Protein AF-W8B6H8-F1 (afdb_monomer_lite)

pLDDT: mean 71.8, std 17.76, range [45.0, 95.06]

Radius of gyration: 30.08 Å; chains: 1; bounding box: 75×60×70 Å

Sequence (123 aa):
MEVTASCEGGQKWTGRPPTPVFFSHHEHSNHKDEDDKPEPQSIYLEGALAHDSQILVADSETKTEEVYDKEFNGSLEEPAVVLSSKMTLSLINLDANNSDEKNESEIESPLADDIEIIGDDEK

Structure (mmCIF, N/CA/C/O backbone):
data_AF-W8B6H8-F1
#
_entry.id   AF-W8B6H8-F1
#
loop_
_atom_site.group_PDB
_atom_site.id
_atom_site.type_symbol
_atom_site.label_atom_id
_atom_site.label_alt_id
_atom_site.label_comp_id
_atom_site.label_asym_id
_atom_site.label_entity_id
_atom_site.label_seq_id
_atom_site.pdbx_PDB_ins_code
_atom_site.Cartn_x
_atom_site.Cartn_y
_atom_site.Cartn_z
_atom_site.occupancy
_atom_site.B_iso_or_equiv
_atom_site.auth_seq_id
_atom_site.auth_comp_id
_atom_site.auth_asym_id
_atom_site.auth_atom_id
_atom_site.pdbx_PDB_model_num
ATOM 1 N N . MET A 1 1 ? -30.888 -4.613 7.683 1.00 45.03 1 MET A N 1
ATOM 2 C CA . MET A 1 1 ? -31.122 -4.692 6.226 1.00 45.03 1 MET A CA 1
ATOM 3 C C . MET A 1 1 ? -31.166 -6.154 5.846 1.00 45.03 1 MET A C 1
ATOM 5 O O . MET A 1 1 ? -30.157 -6.835 5.954 1.00 45.03 1 MET A O 1
ATOM 9 N N . GLU A 1 2 ? -32.336 -6.646 5.474 1.00 45.25 2 GLU A N 1
ATOM 10 C CA . GLU A 1 2 ? -32.510 -7.977 4.900 1.00 45.25 2 GLU A CA 1
ATOM 11 C C . GLU A 1 2 ? -32.180 -7.926 3.401 1.00 45.25 2 GLU A C 1
ATOM 13 O O . GLU A 1 2 ? -32.858 -7.262 2.620 1.00 45.25 2 GLU A O 1
ATOM 18 N N . VAL A 1 3 ? -31.068 -8.556 3.011 1.00 61.44 3 VAL A N 1
ATOM 19 C CA . VAL A 1 3 ? -30.569 -8.565 1.629 1.00 61.44 3 VAL A CA 1
ATOM 20 C C . VAL A 1 3 ? -31.314 -9.657 0.866 1.00 61.44 3 VAL A C 1
ATOM 22 O O . VAL A 1 3 ? -30.947 -10.830 0.909 1.00 61.44 3 VAL A O 1
ATOM 25 N N . THR A 1 4 ? -32.406 -9.297 0.198 1.00 54.16 4 THR A N 1
ATOM 26 C CA . THR A 1 4 ? -33.116 -10.214 -0.700 1.00 54.16 4 THR A CA 1
ATOM 27 C C . THR A 1 4 ? -32.405 -10.232 -2.053 1.00 54.16 4 THR A C 1
ATOM 29 O O . THR A 1 4 ? -32.535 -9.313 -2.858 1.00 54.16 4 THR A O 1
ATOM 32 N N . ALA A 1 5 ? -31.625 -11.284 -2.311 1.00 51.66 5 ALA A N 1
ATOM 33 C CA . ALA A 1 5 ? -31.099 -11.558 -3.644 1.00 51.66 5 ALA A CA 1
ATOM 34 C C . ALA A 1 5 ? -32.274 -11.907 -4.578 1.00 51.66 5 ALA A C 1
ATOM 36 O O . ALA A 1 5 ? -32.931 -12.934 -4.407 1.00 51.66 5 ALA A O 1
ATOM 37 N N . SER A 1 6 ? -32.574 -11.024 -5.532 1.00 54.88 6 SER A N 1
ATOM 38 C CA . SER A 1 6 ? -33.611 -11.250 -6.543 1.00 54.88 6 SER A CA 1
ATOM 39 C C . SER A 1 6 ? -33.136 -12.293 -7.557 1.00 54.88 6 SER A C 1
ATOM 41 O O . SER A 1 6 ? -32.151 -12.084 -8.259 1.00 54.88 6 SER A O 1
ATOM 43 N N . CYS A 1 7 ? -33.843 -13.420 -7.632 1.00 50.25 7 CYS A N 1
ATOM 44 C CA . CYS A 1 7 ? -33.627 -14.469 -8.624 1.00 50.25 7 CYS A CA 1
ATOM 45 C C . CYS A 1 7 ? -34.602 -14.265 -9.790 1.00 50.25 7 CYS A C 1
ATOM 47 O O . CYS A 1 7 ? -35.745 -14.719 -9.722 1.00 50.25 7 CYS A O 1
ATOM 49 N N . GLU A 1 8 ? -34.176 -13.609 -10.866 1.00 47.84 8 GLU A N 1
ATOM 50 C CA . GLU A 1 8 ? -34.944 -13.615 -12.114 1.00 47.84 8 GLU A CA 1
ATOM 51 C C . GLU A 1 8 ? -34.683 -14.940 -12.855 1.00 47.84 8 GLU A C 1
ATOM 53 O O . GLU A 1 8 ? -33.542 -15.286 -13.154 1.00 47.84 8 GLU A O 1
ATOM 58 N N . GLY A 1 9 ? -35.737 -15.724 -13.107 1.00 57.16 9 GLY A N 1
ATOM 59 C CA . GLY A 1 9 ? -35.688 -16.843 -14.061 1.00 57.16 9 GLY A CA 1
ATOM 60 C C . GLY A 1 9 ? -35.443 -18.261 -13.524 1.00 57.16 9 GLY A C 1
ATOM 61 O O . GLY A 1 9 ? -35.218 -19.161 -14.325 1.00 57.16 9 GLY A O 1
ATOM 62 N N . GLY A 1 10 ? -35.508 -18.517 -12.210 1.00 58.72 10 GLY A N 1
ATOM 63 C CA . GLY A 1 10 ? -35.636 -19.882 -11.652 1.00 58.72 10 GLY A CA 1
ATOM 64 C C . GLY A 1 10 ? -34.467 -20.856 -11.889 1.00 58.72 10 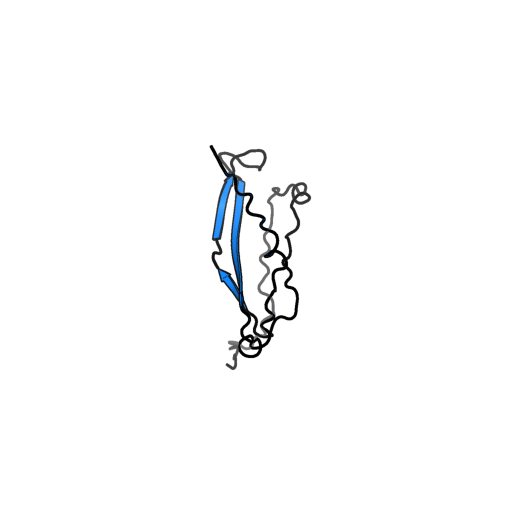GLY A C 1
ATOM 65 O O . GLY A 1 10 ? -34.559 -22.027 -11.519 1.00 58.72 10 GLY A O 1
ATOM 66 N N . GLN A 1 11 ? -33.359 -20.398 -12.469 1.00 59.81 11 GLN A N 1
ATOM 67 C CA . GLN A 1 11 ? -32.199 -21.230 -12.759 1.00 59.81 11 GLN A CA 1
ATOM 68 C C . GLN A 1 11 ? -31.122 -21.019 -11.689 1.00 59.81 11 GLN A C 1
ATOM 70 O O . GLN A 1 11 ? -30.738 -19.892 -11.380 1.00 59.81 11 GLN A O 1
ATOM 75 N N . LYS A 1 12 ? -30.643 -22.121 -11.094 1.00 58.22 12 LYS A N 1
ATOM 76 C CA . LYS A 1 12 ? -29.543 -22.100 -10.120 1.00 58.22 12 LYS A CA 1
ATOM 77 C C . LYS A 1 12 ? -28.343 -21.381 -10.741 1.00 58.22 12 LYS A C 1
ATOM 79 O O . LYS A 1 12 ? -27.852 -21.825 -11.775 1.00 58.22 12 LYS A O 1
ATOM 84 N N . TRP A 1 13 ? -27.848 -20.324 -10.097 1.00 51.28 13 TRP A N 1
ATOM 85 C CA . TRP A 1 13 ? -26.541 -19.755 -10.422 1.00 51.28 13 TRP A CA 1
ATOM 86 C C . TRP A 1 13 ? -25.498 -20.859 -10.254 1.00 51.28 13 TRP A C 1
ATOM 88 O O . TRP A 1 13 ? -25.152 -21.235 -9.134 1.00 51.28 13 TRP A O 1
ATOM 98 N N . THR A 1 14 ? -24.994 -21.409 -11.359 1.00 60.69 14 THR A N 1
ATOM 99 C CA . THR A 1 14 ? -23.879 -22.363 -11.359 1.00 60.69 14 THR A CA 1
ATOM 100 C C . THR A 1 14 ? -22.559 -21.618 -11.156 1.00 60.69 14 THR A C 1
ATOM 102 O O . THR A 1 14 ? -21.647 -21.699 -11.966 1.00 60.69 14 THR A O 1
ATOM 105 N N . GLY A 1 15 ? -22.495 -20.850 -10.069 1.00 63.47 15 GLY A N 1
ATOM 106 C CA . GLY A 1 15 ? -21.418 -20.868 -9.088 1.00 63.47 15 GLY A CA 1
ATOM 107 C C . GLY A 1 15 ? -20.018 -20.399 -9.455 1.00 63.47 15 GLY A C 1
ATOM 108 O O . GLY A 1 15 ? -19.255 -20.205 -8.516 1.00 63.47 15 GLY A O 1
ATOM 109 N N . ARG A 1 16 ? -19.638 -20.203 -10.722 1.00 62.22 16 ARG A N 1
ATOM 110 C CA . ARG A 1 16 ? -18.353 -19.577 -11.068 1.00 62.22 16 ARG A CA 1
ATOM 111 C C . ARG A 1 16 ? -18.480 -18.771 -12.363 1.00 62.22 16 ARG A C 1
ATOM 113 O O . ARG A 1 16 ? -18.825 -19.364 -13.385 1.00 62.22 16 ARG A O 1
ATOM 120 N N . PRO A 1 17 ? -18.198 -17.455 -12.362 1.00 62.28 17 PRO A N 1
ATOM 121 C CA . PRO A 1 17 ? -17.910 -16.767 -13.614 1.00 62.28 17 PRO A CA 1
ATOM 122 C C . PRO A 1 17 ? -16.740 -17.493 -14.306 1.00 62.28 17 PRO A C 1
ATOM 124 O O . PRO A 1 17 ? -15.845 -17.983 -13.606 1.00 62.28 17 PRO A O 1
ATOM 127 N N . PRO A 1 18 ? -16.751 -17.628 -15.644 1.00 64.12 18 PRO A N 1
ATOM 128 C CA . PRO A 1 18 ? -15.671 -18.293 -16.358 1.00 64.12 18 PRO A CA 1
ATOM 129 C C . PRO A 1 18 ? -14.357 -17.592 -16.015 1.00 64.12 18 PRO A C 1
ATOM 131 O O . PRO A 1 18 ? -14.228 -16.382 -16.194 1.00 64.12 18 PRO A O 1
ATOM 134 N N . THR A 1 19 ? -13.400 -18.344 -15.475 1.00 53.94 19 THR A N 1
ATOM 135 C CA . THR A 1 19 ? -12.044 -17.847 -15.252 1.00 53.94 19 THR A CA 1
ATOM 136 C C . THR A 1 19 ? -11.501 -17.412 -16.614 1.00 53.94 19 THR A C 1
ATOM 138 O O . THR A 1 19 ? -11.482 -18.246 -17.522 1.00 53.94 19 THR A O 1
ATOM 141 N N . PRO A 1 20 ? -11.116 -16.140 -16.817 1.00 60.62 20 PRO A N 1
ATOM 142 C CA . PRO A 1 20 ? -10.518 -15.734 -18.078 1.00 60.62 20 PRO A CA 1
ATOM 143 C C . PRO A 1 20 ? -9.2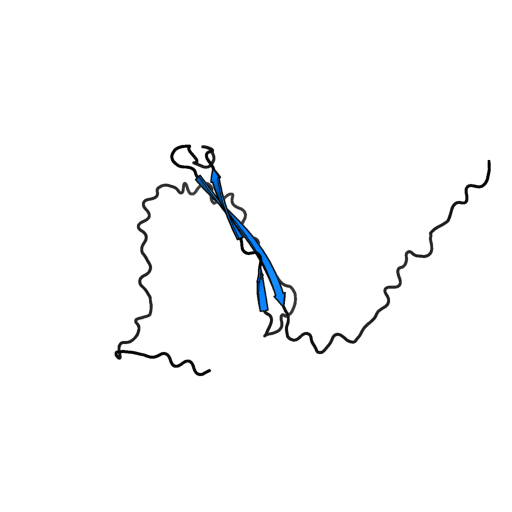25 -16.531 -18.273 1.00 60.62 20 PRO A C 1
ATOM 145 O O . PRO A 1 20 ? -8.270 -16.396 -17.511 1.00 60.62 20 PRO A O 1
ATOM 148 N N . VAL A 1 21 ? -9.225 -17.421 -19.266 1.00 55.12 21 VAL A N 1
ATOM 149 C CA . VAL A 1 21 ? -8.048 -18.197 -19.654 1.00 55.12 21 VAL A CA 1
ATOM 150 C C . VAL A 1 21 ? -7.214 -17.298 -20.559 1.00 55.12 21 VAL A C 1
ATOM 152 O O . VAL A 1 21 ? -7.446 -17.228 -21.764 1.00 5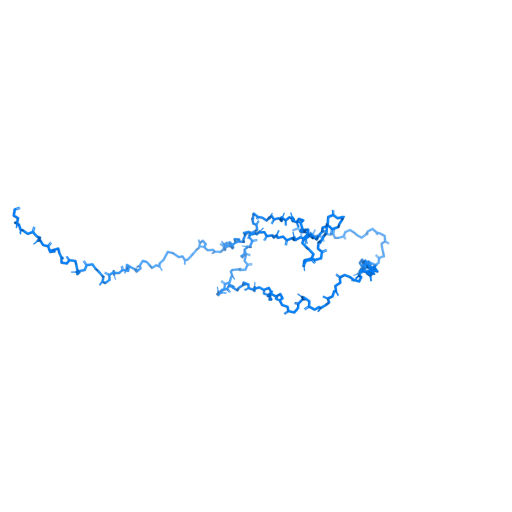5.12 21 VAL A O 1
ATOM 155 N N . PHE A 1 22 ? -6.274 -16.558 -19.976 1.00 54.16 22 PHE A N 1
ATOM 156 C CA . PHE A 1 22 ? -5.250 -15.881 -20.763 1.00 54.16 22 PHE A CA 1
ATOM 157 C C . PHE A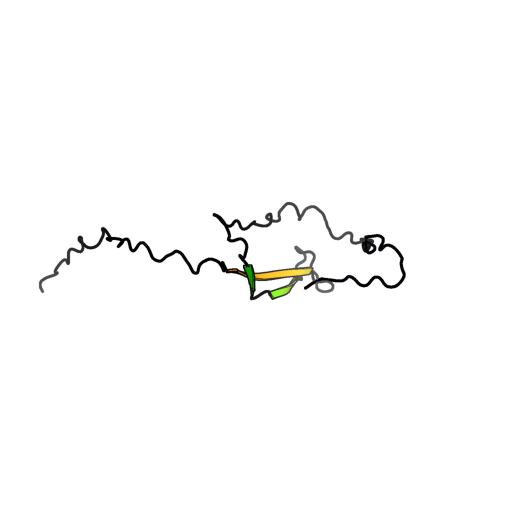 1 22 ? -4.298 -16.947 -21.312 1.00 54.16 22 PHE A C 1
ATOM 159 O O . PHE A 1 22 ? -3.568 -17.589 -20.557 1.00 54.16 22 PHE A O 1
ATOM 166 N N . PHE A 1 23 ? -4.306 -17.155 -22.629 1.00 48.03 23 PHE A N 1
ATOM 167 C CA . PHE A 1 23 ? -3.230 -17.878 -23.298 1.00 48.03 23 PHE A CA 1
ATOM 168 C C . PHE A 1 23 ? -1.983 -16.991 -23.255 1.00 48.03 23 PHE A C 1
ATOM 170 O O . PHE A 1 23 ? -1.782 -16.146 -24.123 1.00 48.03 23 PHE A O 1
ATOM 177 N N . SER A 1 24 ? -1.168 -17.144 -22.213 1.00 47.88 24 SER A N 1
ATOM 178 C CA . SER A 1 24 ? 0.157 -16.534 -22.182 1.00 47.88 24 SER A CA 1
ATOM 179 C C . SER A 1 24 ? 1.047 -17.266 -23.187 1.00 47.88 24 SER A C 1
ATOM 181 O O . SER A 1 24 ? 1.510 -18.382 -22.954 1.00 47.88 24 SER A O 1
ATOM 183 N N . HIS A 1 25 ? 1.251 -16.659 -24.349 1.00 50.44 25 HIS A N 1
ATOM 184 C CA . HIS A 1 25 ? 2.508 -16.786 -25.079 1.00 50.44 25 HIS A CA 1
ATOM 185 C C . HIS A 1 25 ? 3.230 -15.454 -24.932 1.00 50.44 25 HIS A C 1
ATOM 187 O O . HIS A 1 25 ? 3.279 -14.649 -25.856 1.00 50.44 25 HIS A O 1
ATOM 193 N N . HIS A 1 26 ? 3.720 -15.184 -23.727 1.00 49.84 26 HIS A N 1
ATOM 194 C CA . HIS A 1 26 ? 4.808 -14.239 -23.522 1.00 49.84 26 HIS A CA 1
ATOM 195 C C . HIS A 1 26 ? 5.972 -15.033 -22.944 1.00 49.84 26 HIS A C 1
ATOM 197 O O . HIS A 1 26 ? 5.986 -15.376 -21.765 1.00 49.84 26 HIS A O 1
ATOM 203 N N . GLU A 1 27 ? 6.956 -15.324 -23.791 1.00 49.78 27 GLU A N 1
ATOM 204 C CA . GLU A 1 27 ? 8.273 -15.843 -23.406 1.00 49.78 27 GLU A CA 1
ATOM 205 C C . GLU A 1 27 ? 9.119 -14.753 -22.704 1.00 49.78 27 GLU A C 1
ATOM 207 O O . GLU A 1 27 ? 10.323 -14.644 -22.913 1.00 49.78 27 GLU A O 1
ATOM 212 N N . HIS A 1 28 ? 8.495 -13.924 -21.860 1.00 52.00 28 HIS A N 1
ATOM 213 C CA . HIS A 1 28 ? 9.127 -12.809 -21.145 1.00 52.00 28 HIS A CA 1
ATOM 214 C C . HIS A 1 28 ? 8.996 -12.971 -19.630 1.00 52.00 28 HIS A C 1
ATOM 216 O O . HIS A 1 28 ? 8.656 -12.051 -18.898 1.00 52.00 28 HIS A O 1
ATOM 222 N N . SER A 1 29 ? 9.266 -14.174 -19.146 1.00 47.84 29 SER A N 1
ATOM 223 C CA . SER A 1 29 ? 9.643 -14.386 -17.755 1.00 47.84 29 SER A CA 1
ATOM 224 C C . SER A 1 29 ? 10.750 -15.422 -17.786 1.00 47.84 29 SER A C 1
ATOM 226 O O . SER A 1 29 ? 10.522 -16.629 -17.700 1.00 47.84 29 SER A O 1
ATOM 228 N N . ASN A 1 30 ? 11.981 -14.956 -18.009 1.00 47.06 30 ASN A N 1
ATOM 229 C CA . ASN A 1 30 ? 13.121 -15.747 -17.583 1.00 47.06 30 ASN A CA 1
ATOM 230 C C . ASN A 1 30 ? 13.001 -15.840 -16.063 1.00 47.06 30 ASN A C 1
ATOM 232 O O . ASN A 1 30 ? 13.299 -14.901 -15.337 1.00 47.06 30 ASN A O 1
ATOM 236 N N . HIS A 1 31 ? 12.510 -16.990 -15.619 1.00 47.81 31 HIS A N 1
ATOM 237 C CA . HIS A 1 31 ? 12.177 -17.394 -14.254 1.00 47.81 31 HIS A CA 1
ATOM 238 C C . HIS A 1 31 ? 13.363 -17.335 -13.259 1.00 47.81 31 HIS A C 1
ATOM 240 O O . HIS A 1 31 ? 13.285 -17.921 -12.185 1.00 47.81 31 HIS A O 1
ATOM 246 N N . LYS A 1 32 ? 14.478 -16.693 -13.634 1.00 52.34 32 LYS A N 1
ATOM 247 C CA . LYS A 1 32 ? 15.718 -16.581 -12.860 1.00 52.34 32 LYS A CA 1
ATOM 248 C C . LYS A 1 32 ? 15.780 -15.339 -11.968 1.00 52.34 32 LYS A C 1
ATOM 250 O O . LYS A 1 32 ? 16.502 -15.387 -10.986 1.00 52.34 32 LYS A O 1
ATOM 255 N N . ASP A 1 33 ? 15.014 -14.287 -12.264 1.00 52.88 33 ASP A N 1
ATOM 256 C CA . ASP A 1 33 ? 15.082 -13.018 -11.515 1.00 52.88 33 ASP A CA 1
ATOM 257 C C . ASP A 1 33 ? 13.979 -12.877 -10.441 1.00 52.88 33 ASP A C 1
ATOM 259 O O . ASP A 1 33 ? 13.904 -11.866 -9.744 1.00 52.88 33 ASP A O 1
ATOM 263 N N . GLU A 1 34 ? 13.097 -13.874 -10.294 1.00 54.06 34 GLU A N 1
ATOM 264 C CA . GLU A 1 34 ? 12.103 -13.908 -9.205 1.00 54.06 34 GLU A CA 1
ATOM 265 C C . GLU A 1 34 ? 12.710 -14.395 -7.876 1.00 54.06 34 GLU A C 1
ATOM 267 O O . GLU A 1 34 ? 12.175 -14.073 -6.819 1.00 54.06 34 GLU A O 1
ATOM 272 N N . ASP A 1 35 ? 13.835 -15.122 -7.916 1.00 54.66 35 ASP A N 1
ATOM 273 C CA . ASP A 1 35 ? 14.481 -15.693 -6.722 1.00 54.66 35 ASP A CA 1
ATOM 274 C C . ASP A 1 35 ? 15.233 -14.643 -5.872 1.00 54.66 35 ASP A C 1
ATOM 276 O O . ASP A 1 35 ? 15.462 -14.874 -4.686 1.00 54.66 35 ASP A O 1
ATOM 280 N N . ASP A 1 36 ? 15.579 -13.479 -6.441 1.00 63.03 36 ASP A N 1
ATOM 281 C CA . ASP A 1 36 ? 16.303 -12.395 -5.747 1.00 63.03 36 ASP A CA 1
ATOM 282 C C . ASP A 1 36 ? 15.383 -11.285 -5.199 1.00 63.03 36 ASP A C 1
ATOM 284 O O . ASP A 1 36 ? 15.853 -10.328 -4.570 1.00 63.03 36 ASP A O 1
ATOM 288 N N . LYS A 1 37 ? 14.062 -11.367 -5.414 1.00 68.25 37 LYS A N 1
ATOM 289 C CA . LYS A 1 37 ? 13.135 -10.358 -4.882 1.00 68.25 37 LYS A CA 1
ATOM 290 C C . LYS A 1 37 ? 12.880 -10.611 -3.392 1.00 68.25 37 LYS A C 1
ATOM 292 O O . LYS A 1 37 ? 12.561 -11.737 -3.013 1.00 68.25 37 LYS A O 1
ATOM 297 N N . PRO A 1 38 ? 12.968 -9.580 -2.532 1.00 76.56 38 PRO A N 1
ATOM 298 C CA . PRO A 1 38 ? 12.647 -9.742 -1.121 1.00 76.56 38 PRO A CA 1
ATOM 299 C C . PRO A 1 38 ? 11.183 -10.164 -0.956 1.00 76.56 38 PRO A C 1
ATOM 301 O O . PRO A 1 38 ? 10.289 -9.608 -1.600 1.00 76.56 38 PRO A O 1
ATOM 304 N N . GLU A 1 39 ? 10.939 -11.139 -0.078 1.00 82.12 39 GLU A N 1
ATOM 305 C CA . GLU A 1 39 ? 9.585 -11.573 0.265 1.00 82.12 39 GLU A CA 1
ATOM 306 C C . GLU A 1 39 ? 8.778 -10.384 0.828 1.00 82.12 39 GLU A C 1
ATOM 308 O O . GLU A 1 39 ? 9.336 -9.556 1.561 1.00 82.12 39 GLU A O 1
ATOM 313 N N . PRO A 1 40 ? 7.473 -10.266 0.512 1.00 80.50 40 PRO A N 1
ATOM 314 C CA . PRO A 1 40 ? 6.637 -9.211 1.067 1.00 80.50 40 PRO A CA 1
ATOM 315 C C . PRO A 1 40 ? 6.698 -9.190 2.599 1.00 80.50 40 PRO A C 1
ATOM 317 O O . PRO A 1 40 ? 6.347 -10.163 3.270 1.00 80.50 40 PRO A O 1
ATOM 320 N N . GLN A 1 41 ? 7.110 -8.058 3.173 1.00 87.00 41 GLN A N 1
ATOM 321 C CA . GLN A 1 41 ? 7.167 -7.906 4.622 1.00 87.00 41 GLN A CA 1
ATOM 322 C C . GLN A 1 41 ? 5.746 -7.816 5.194 1.00 87.00 41 GLN A C 1
ATOM 324 O O . GLN A 1 41 ? 5.003 -6.873 4.921 1.00 87.00 41 GLN A O 1
ATOM 329 N N . SER A 1 42 ? 5.374 -8.799 6.012 1.00 90.00 42 SER A N 1
ATOM 330 C CA . SER A 1 42 ? 4.097 -8.790 6.728 1.00 90.00 42 SER A CA 1
ATOM 331 C C . SER A 1 42 ? 4.125 -7.799 7.893 1.00 90.00 42 SER A C 1
ATOM 333 O O . SER A 1 42 ? 5.129 -7.682 8.598 1.00 90.00 42 SER A O 1
ATOM 335 N N . ILE A 1 43 ? 3.006 -7.109 8.118 1.00 86.56 43 ILE A N 1
ATOM 336 C CA . ILE A 1 43 ? 2.810 -6.208 9.258 1.00 86.56 43 ILE A CA 1
ATOM 337 C C . ILE A 1 43 ? 1.975 -6.949 10.303 1.00 86.56 43 ILE A C 1
ATOM 339 O O . ILE A 1 43 ? 0.863 -7.385 10.009 1.00 86.56 43 ILE A O 1
ATOM 343 N N . TYR A 1 44 ? 2.507 -7.076 11.518 1.00 91.25 44 TYR A N 1
ATOM 344 C CA . TYR A 1 44 ? 1.821 -7.700 12.648 1.00 91.25 44 TYR A CA 1
ATOM 345 C C . TYR A 1 44 ? 1.455 -6.640 13.680 1.00 91.25 44 TYR A C 1
ATOM 347 O O . TYR A 1 44 ? 2.275 -5.793 14.027 1.00 91.25 44 TYR A O 1
ATOM 355 N N . LEU A 1 45 ? 0.220 -6.704 14.167 1.00 88.06 45 LEU A N 1
ATOM 356 C CA . LEU A 1 45 ? -0.254 -5.892 15.281 1.00 88.06 45 LEU A CA 1
ATOM 357 C C . LEU A 1 45 ? -0.232 -6.763 16.541 1.00 88.06 45 LEU A C 1
ATOM 359 O O . LEU A 1 45 ? -0.733 -7.887 16.516 1.00 88.06 45 LEU A O 1
ATOM 363 N N . GLU A 1 46 ? 0.371 -6.267 17.620 1.00 88.19 46 GLU A N 1
ATOM 364 C CA . GLU A 1 46 ? 0.392 -6.954 18.914 1.00 88.19 46 GLU A CA 1
ATOM 365 C C . GLU A 1 46 ? -0.868 -6.623 19.730 1.00 88.19 46 GLU A C 1
ATOM 367 O O . GLU A 1 46 ? -1.384 -5.507 19.676 1.00 88.19 46 GLU A O 1
ATOM 372 N N . GLY A 1 47 ? -1.344 -7.591 20.517 1.00 86.75 47 GLY A N 1
ATOM 373 C CA . GLY A 1 47 ? -2.465 -7.416 21.439 1.00 86.75 47 GLY A CA 1
ATOM 374 C C . GLY A 1 47 ? -3.828 -7.803 20.859 1.00 86.75 47 GLY A C 1
ATOM 375 O O . GLY A 1 47 ? -3.942 -8.362 19.769 1.00 86.75 47 GLY A O 1
ATOM 376 N N . ALA A 1 48 ? -4.879 -7.554 21.641 1.00 83.88 48 ALA A N 1
ATOM 377 C CA . ALA A 1 48 ? -6.253 -7.791 21.217 1.00 83.88 48 ALA A CA 1
ATOM 378 C C . ALA A 1 48 ? -6.799 -6.547 20.507 1.00 83.88 48 ALA A C 1
ATOM 380 O O . ALA A 1 48 ? -6.806 -5.457 21.075 1.00 83.88 48 ALA A O 1
ATOM 381 N N . LEU A 1 49 ? -7.284 -6.724 19.279 1.00 85.31 49 LEU A N 1
ATOM 382 C CA . LEU A 1 49 ? -8.060 -5.704 18.580 1.00 85.31 49 LEU A CA 1
ATOM 383 C C . LEU A 1 49 ? -9.526 -5.821 18.981 1.00 85.31 49 LEU A C 1
ATOM 385 O O . LEU A 1 49 ? -10.039 -6.936 19.132 1.00 85.31 49 LEU A O 1
ATOM 389 N N . ALA A 1 50 ? -10.203 -4.685 19.147 1.00 87.12 50 ALA A N 1
ATOM 390 C CA . ALA A 1 50 ? -11.637 -4.718 19.375 1.00 87.12 50 ALA A CA 1
ATOM 391 C C . ALA A 1 50 ? -12.349 -5.291 18.147 1.00 87.12 50 ALA A C 1
ATOM 393 O O . ALA A 1 50 ? -11.883 -5.184 17.010 1.00 87.12 50 ALA A O 1
ATOM 394 N N . HIS A 1 51 ? -13.507 -5.897 18.386 1.00 84.50 51 HIS A N 1
ATOM 395 C CA . HIS A 1 51 ? -14.311 -6.528 17.344 1.00 84.50 51 HIS A CA 1
ATOM 396 C C . HIS A 1 51 ? -14.745 -5.558 16.230 1.00 84.50 51 HIS A C 1
ATOM 398 O O . HIS A 1 51 ? -15.037 -5.995 15.117 1.00 84.50 51 HIS A O 1
ATOM 404 N N . ASP A 1 52 ? -14.779 -4.261 16.532 1.00 87.69 52 ASP A N 1
ATOM 405 C CA . ASP A 1 52 ? -15.181 -3.171 15.650 1.00 87.69 52 ASP A CA 1
ATOM 406 C C . ASP A 1 52 ? -13.999 -2.319 15.152 1.00 87.69 52 ASP A C 1
ATOM 408 O O . ASP A 1 52 ? -14.211 -1.251 14.574 1.00 87.69 52 ASP A O 1
ATOM 412 N N . SER A 1 53 ? -12.759 -2.792 15.335 1.00 89.12 53 SER A N 1
ATOM 413 C CA . SER A 1 53 ? -11.562 -2.146 14.791 1.00 89.12 53 SER A CA 1
ATOM 414 C C . SER A 1 53 ? -11.648 -1.995 13.267 1.00 89.12 53 SER A C 1
ATOM 416 O O . SER A 1 53 ? -12.010 -2.928 12.546 1.00 89.12 53 SER A O 1
ATOM 418 N N . GLN A 1 54 ? -11.267 -0.824 12.758 1.00 90.38 54 GLN A N 1
ATOM 419 C CA . GLN A 1 54 ? -11.289 -0.494 11.331 1.00 90.38 54 GLN A CA 1
ATOM 420 C C . GLN A 1 54 ? -9.896 -0.092 10.853 1.00 90.38 54 GLN A C 1
ATOM 422 O O . GLN A 1 54 ? -9.179 0.631 11.541 1.00 90.38 54 GLN A O 1
ATOM 427 N N . ILE A 1 55 ? -9.524 -0.525 9.648 1.00 91.75 55 ILE A N 1
ATOM 428 C CA . ILE A 1 55 ? -8.318 -0.052 8.960 1.00 91.75 55 ILE A CA 1
ATOM 429 C C . ILE A 1 55 ? -8.762 0.916 7.868 1.00 91.75 55 ILE A C 1
ATOM 431 O O . ILE A 1 55 ? -9.463 0.528 6.932 1.00 91.75 55 ILE A O 1
ATOM 435 N N . LEU A 1 56 ? -8.351 2.174 7.986 1.00 94.25 56 LEU A N 1
ATOM 436 C CA . LEU A 1 56 ? -8.509 3.173 6.941 1.00 94.25 56 LEU A CA 1
ATOM 437 C C . LEU A 1 56 ? -7.277 3.187 6.044 1.00 94.25 56 LEU A C 1
ATOM 439 O O . LEU A 1 56 ? -6.145 3.166 6.523 1.00 94.25 56 LEU A O 1
ATOM 443 N N . VAL A 1 57 ? -7.517 3.272 4.740 1.00 95.00 57 VAL A N 1
ATOM 444 C CA . VAL A 1 57 ? -6.474 3.418 3.725 1.00 95.00 57 VAL A CA 1
ATOM 445 C C . VAL A 1 57 ? -6.542 4.836 3.173 1.00 95.00 57 VAL A C 1
ATOM 447 O O . VAL A 1 57 ? -7.593 5.270 2.703 1.00 95.00 57 VAL A O 1
ATOM 450 N N . ALA A 1 58 ? -5.426 5.550 3.231 1.00 94.75 58 ALA A N 1
ATOM 451 C CA . ALA A 1 58 ? -5.257 6.898 2.703 1.00 94.75 58 ALA A CA 1
ATOM 452 C C . ALA A 1 58 ? -4.021 6.966 1.797 1.00 94.75 58 ALA A C 1
ATOM 454 O O . ALA A 1 58 ? -3.193 6.054 1.793 1.00 94.75 58 ALA A O 1
ATOM 455 N N . ASP A 1 59 ? -3.915 8.044 1.017 1.00 93.88 59 ASP A N 1
ATOM 456 C CA . ASP A 1 59 ? -2.756 8.351 0.165 1.00 93.88 59 ASP A CA 1
ATOM 457 C C . ASP A 1 59 ? -2.302 7.178 -0.721 1.00 93.88 59 ASP A C 1
ATOM 459 O O . ASP A 1 59 ? -1.107 6.951 -0.911 1.00 93.88 59 ASP A O 1
ATOM 463 N N . SER A 1 60 ? -3.262 6.393 -1.224 1.00 94.19 60 SER A N 1
ATOM 464 C CA . SER A 1 60 ? -2.975 5.290 -2.135 1.00 94.19 60 SER A CA 1
ATOM 465 C C . SER A 1 60 ? -2.672 5.852 -3.519 1.00 94.19 60 SER A C 1
ATOM 467 O O . SER A 1 60 ? -3.564 6.341 -4.212 1.00 94.19 60 SER A O 1
ATOM 469 N N . GLU A 1 61 ? -1.404 5.795 -3.907 1.00 94.62 61 GLU A N 1
ATOM 470 C CA . GLU A 1 61 ? -0.921 6.293 -5.189 1.00 94.62 61 GLU A CA 1
ATOM 471 C C . GLU A 1 61 ? -0.003 5.262 -5.841 1.00 94.62 61 GLU A C 1
ATOM 473 O O . GLU A 1 61 ? 0.851 4.660 -5.187 1.00 94.62 61 GLU A O 1
ATOM 478 N N . THR A 1 62 ? -0.169 5.076 -7.149 1.00 94.19 62 THR A N 1
ATOM 479 C CA . THR A 1 62 ? 0.699 4.239 -7.978 1.00 94.19 62 THR A CA 1
ATOM 480 C C . THR A 1 62 ? 1.441 5.106 -8.984 1.00 94.19 62 THR A C 1
ATOM 482 O O . THR A 1 62 ? 0.809 5.841 -9.744 1.00 94.19 62 THR A O 1
ATOM 485 N N . LYS A 1 63 ? 2.765 4.976 -9.045 1.00 95.06 63 LYS A N 1
ATOM 486 C CA . LYS A 1 63 ? 3.618 5.616 -10.045 1.00 95.06 63 LYS A CA 1
ATOM 487 C C . LYS A 1 63 ? 4.146 4.563 -11.014 1.00 95.06 63 LYS A C 1
ATOM 489 O O . LYS A 1 63 ? 4.643 3.515 -10.603 1.00 95.06 63 LYS A O 1
ATOM 494 N N . THR A 1 64 ? 4.052 4.890 -12.297 1.00 94.31 64 THR A N 1
ATOM 495 C CA . THR A 1 64 ? 4.604 4.106 -13.404 1.00 94.31 64 THR A CA 1
ATOM 496 C C . THR A 1 64 ? 5.825 4.830 -13.957 1.00 94.31 64 THR A C 1
ATOM 498 O O . THR A 1 64 ? 5.779 6.048 -14.134 1.00 94.31 64 THR A O 1
ATOM 501 N N . GLU A 1 65 ? 6.907 4.104 -14.208 1.00 93.50 65 GLU A N 1
ATOM 502 C CA . GLU A 1 65 ? 8.134 4.646 -14.789 1.00 93.50 65 GLU A CA 1
ATOM 503 C C . GLU A 1 65 ? 8.618 3.760 -15.933 1.00 93.50 65 GLU A C 1
ATOM 505 O O . GLU A 1 65 ? 8.700 2.540 -15.794 1.00 93.50 65 GLU A O 1
ATOM 510 N N . GLU A 1 66 ? 8.911 4.387 -17.069 1.00 94.62 66 GLU A N 1
ATOM 511 C CA . GLU A 1 66 ? 9.476 3.720 -18.236 1.00 94.62 66 GLU A CA 1
ATOM 512 C C . GLU A 1 66 ? 10.995 3.636 -18.086 1.00 94.62 66 GLU A C 1
ATOM 514 O O . GLU A 1 66 ? 11.680 4.652 -17.959 1.00 94.62 66 GLU A O 1
ATOM 519 N N . VAL A 1 67 ? 11.519 2.416 -18.111 1.00 92.81 67 VAL A N 1
ATOM 520 C CA . VAL A 1 67 ? 12.942 2.115 -18.008 1.00 92.81 67 VAL A CA 1
ATOM 521 C C . VAL A 1 67 ? 13.434 1.641 -19.366 1.00 92.81 67 VAL A C 1
ATOM 523 O O . VAL A 1 67 ? 12.957 0.657 -19.922 1.00 92.81 67 VAL A O 1
ATOM 526 N N . TYR A 1 68 ? 14.415 2.357 -19.901 1.00 93.81 68 TYR A N 1
ATOM 527 C CA . TYR A 1 68 ? 14.978 2.120 -21.232 1.00 93.81 68 TYR A CA 1
ATOM 528 C C . TYR A 1 68 ? 16.285 1.313 -21.190 1.00 93.81 68 TYR A C 1
ATOM 530 O O . TYR A 1 68 ? 16.884 1.039 -22.232 1.00 93.81 68 TYR A O 1
ATOM 538 N N . ASP A 1 69 ? 16.739 0.945 -19.991 1.00 90.81 69 ASP A N 1
ATOM 539 C CA . ASP A 1 69 ? 17.991 0.231 -19.774 1.00 90.81 69 ASP A CA 1
ATOM 540 C C . ASP A 1 69 ? 17.872 -1.238 -20.182 1.00 90.81 69 ASP A C 1
ATOM 542 O O . ASP A 1 69 ? 16.989 -1.968 -19.727 1.00 90.81 69 ASP A O 1
ATOM 546 N N . LYS A 1 70 ? 18.831 -1.703 -20.990 1.00 87.31 70 LYS A N 1
ATOM 547 C CA . LYS A 1 70 ? 18.871 -3.090 -21.482 1.00 87.31 70 LYS A CA 1
ATOM 548 C C . LYS A 1 70 ? 19.006 -4.128 -20.369 1.00 87.31 70 LYS A C 1
ATOM 550 O O . LYS A 1 70 ? 18.578 -5.259 -20.558 1.00 87.31 70 LYS A O 1
ATOM 555 N N . GLU A 1 71 ? 19.597 -3.754 -19.235 1.00 86.81 71 GLU A N 1
ATOM 556 C CA . GLU A 1 71 ? 19.725 -4.622 -18.055 1.00 86.81 71 GLU A CA 1
ATOM 557 C C . GLU A 1 71 ? 18.359 -4.952 -17.438 1.00 86.81 71 GLU A C 1
ATOM 559 O O . GLU A 1 71 ? 18.175 -6.041 -16.907 1.00 86.81 71 GLU A O 1
ATOM 564 N N . PHE A 1 72 ? 17.380 -4.057 -17.592 1.00 82.88 72 PHE A N 1
ATOM 565 C CA . PHE A 1 72 ? 15.993 -4.251 -17.166 1.00 82.88 72 PHE A CA 1
ATOM 566 C C . PHE A 1 72 ? 15.077 -4.680 -18.320 1.00 82.88 72 PHE A C 1
ATOM 568 O O . PHE A 1 72 ? 13.863 -4.518 -18.237 1.00 82.88 72 PHE A O 1
ATOM 575 N N . ASN A 1 73 ? 15.644 -5.218 -19.408 1.00 86.00 73 ASN A N 1
ATOM 576 C CA . ASN A 1 73 ? 14.929 -5.544 -20.649 1.00 86.00 73 ASN A CA 1
ATOM 577 C C . ASN A 1 73 ? 14.216 -4.341 -21.300 1.00 86.00 73 ASN A C 1
ATOM 579 O O . ASN A 1 73 ? 13.296 -4.525 -22.091 1.00 86.00 73 ASN A O 1
ATOM 583 N N . GLY A 1 74 ? 14.644 -3.115 -20.993 1.00 89.19 74 GLY A N 1
ATOM 584 C CA . GLY A 1 74 ? 14.152 -1.897 -21.622 1.00 89.19 74 GLY A CA 1
ATOM 585 C C . GLY A 1 74 ? 14.869 -1.568 -22.930 1.00 89.19 74 GLY A C 1
ATOM 586 O O . GLY A 1 74 ? 16.050 -1.875 -23.125 1.00 89.19 74 GLY A O 1
ATOM 587 N N . SER A 1 75 ? 14.158 -0.907 -23.841 1.00 92.50 75 SER A N 1
ATOM 588 C CA . SER A 1 75 ? 14.705 -0.357 -25.081 1.00 92.50 75 SER A CA 1
ATOM 589 C C . SER A 1 75 ? 13.960 0.910 -25.515 1.00 92.50 75 SER A C 1
ATOM 591 O O . SER A 1 75 ? 12.881 1.206 -25.020 1.00 92.50 75 SER A O 1
ATOM 593 N N . LEU A 1 76 ? 14.526 1.664 -26.466 1.00 91.88 76 LEU A N 1
ATOM 594 C CA . LEU A 1 76 ? 13.895 2.872 -27.028 1.00 91.88 76 LEU A CA 1
ATOM 595 C C . LEU A 1 76 ? 12.578 2.604 -27.771 1.00 91.88 76 LEU A C 1
ATOM 597 O O . LEU A 1 76 ? 11.754 3.507 -27.869 1.00 91.88 76 LEU A O 1
ATOM 601 N N . GLU A 1 77 ? 12.409 1.405 -28.328 1.00 93.38 77 GLU A N 1
ATOM 602 C CA . GLU A 1 77 ? 11.198 1.009 -29.062 1.00 93.38 77 GLU A CA 1
ATOM 603 C C . GLU A 1 77 ? 10.179 0.327 -28.140 1.00 93.38 77 GLU A C 1
ATOM 605 O O . GLU A 1 77 ? 8.974 0.473 -28.328 1.00 93.38 77 GLU A O 1
ATOM 610 N N . GLU A 1 78 ? 10.671 -0.354 -27.106 1.00 92.12 78 GLU A N 1
ATOM 611 C CA . GLU A 1 78 ? 9.882 -1.076 -26.114 1.00 92.12 78 GLU A CA 1
ATOM 612 C C . GLU A 1 78 ? 10.509 -0.862 -24.722 1.00 92.12 78 GLU A C 1
ATOM 614 O O . GLU A 1 78 ? 11.438 -1.591 -24.350 1.00 92.12 78 GLU A O 1
ATOM 619 N N . PRO A 1 79 ? 10.099 0.185 -23.976 1.00 92.38 79 PRO A N 1
ATOM 620 C CA . PRO A 1 79 ? 10.587 0.420 -22.623 1.00 92.38 79 PRO A CA 1
ATOM 621 C C . PRO A 1 79 ? 9.998 -0.598 -21.644 1.00 92.38 79 PRO A C 1
ATOM 623 O O . PRO A 1 79 ? 8.821 -0.955 -21.719 1.00 92.38 79 PRO A O 1
ATOM 626 N N . ALA A 1 80 ? 10.805 -1.019 -20.674 1.00 91.81 80 ALA A N 1
ATOM 627 C CA . ALA A 1 80 ? 10.320 -1.769 -19.527 1.00 91.81 80 ALA A CA 1
ATOM 628 C C . ALA A 1 80 ? 9.504 -0.849 -18.611 1.00 91.81 80 ALA A C 1
ATOM 630 O O . ALA A 1 80 ? 9.706 0.364 -18.587 1.00 91.81 80 ALA A O 1
ATOM 631 N N . VAL A 1 81 ? 8.587 -1.418 -17.832 1.00 92.12 81 VAL A N 1
ATOM 632 C CA . VAL A 1 81 ? 7.699 -0.644 -16.960 1.00 92.12 81 VAL A CA 1
ATOM 633 C C . VAL A 1 81 ? 7.930 -1.027 -15.504 1.00 92.12 81 VAL A C 1
ATOM 635 O O . VAL A 1 81 ? 7.723 -2.178 -15.119 1.00 92.12 81 VAL A O 1
ATOM 638 N N . VAL A 1 82 ? 8.314 -0.052 -14.680 1.00 91.06 82 VAL A N 1
ATOM 639 C CA . VAL A 1 82 ? 8.418 -0.200 -13.224 1.00 91.06 82 VAL A CA 1
ATOM 640 C C . VAL A 1 82 ? 7.181 0.400 -12.569 1.00 91.06 82 VAL A C 1
ATOM 642 O O . VAL A 1 82 ? 6.861 1.575 -12.752 1.00 91.06 82 VAL A O 1
ATOM 645 N N . LEU A 1 83 ? 6.491 -0.421 -11.779 1.00 91.94 83 LEU A N 1
ATOM 646 C CA . LEU A 1 83 ? 5.340 -0.015 -10.980 1.00 91.94 83 LEU A CA 1
ATOM 647 C C . LEU A 1 83 ? 5.763 0.122 -9.522 1.00 91.94 83 LEU A C 1
ATOM 649 O O . LEU A 1 83 ? 6.276 -0.817 -8.918 1.00 91.94 83 LEU A O 1
ATOM 653 N N . SER A 1 84 ? 5.516 1.293 -8.949 1.00 91.06 84 SER A N 1
ATOM 654 C CA . SER A 1 84 ? 5.719 1.557 -7.526 1.00 91.06 84 SER A CA 1
ATOM 655 C C . SER A 1 84 ? 4.428 2.088 -6.918 1.00 91.06 84 SER A C 1
ATOM 657 O O . SER A 1 84 ? 3.661 2.783 -7.583 1.00 91.06 84 SER A O 1
ATOM 659 N N . SER A 1 85 ? 4.157 1.747 -5.661 1.00 92.44 85 SER A N 1
ATOM 660 C CA . SER A 1 85 ? 2.949 2.184 -4.962 1.00 92.44 85 SER A CA 1
ATOM 661 C C . SER A 1 85 ? 3.263 2.653 -3.553 1.00 92.44 85 SER A C 1
ATOM 663 O O . SER A 1 85 ? 4.083 2.043 -2.865 1.00 92.44 85 SER A O 1
ATOM 665 N N . LYS A 1 86 ? 2.559 3.688 -3.104 1.00 93.81 86 LYS A N 1
ATOM 666 C CA . LYS A 1 86 ? 2.563 4.164 -1.722 1.00 93.81 86 LYS A CA 1
ATOM 667 C C . LYS A 1 86 ? 1.143 4.089 -1.173 1.00 93.81 86 LYS A C 1
ATOM 669 O O . LYS A 1 86 ? 0.192 4.349 -1.900 1.00 93.81 86 LYS A O 1
ATOM 674 N N . MET A 1 87 ? 1.010 3.712 0.095 1.00 94.56 87 MET A N 1
ATOM 675 C CA . MET A 1 87 ? -0.254 3.781 0.825 1.00 94.56 87 MET A CA 1
ATOM 676 C C . MET A 1 87 ? -0.001 4.079 2.303 1.00 94.56 87 MET A C 1
ATOM 678 O O . MET A 1 87 ? 1.014 3.652 2.859 1.00 94.56 87 MET A O 1
ATOM 682 N N . THR A 1 88 ? -0.941 4.771 2.935 1.00 94.31 88 THR A N 1
ATOM 683 C CA . THR A 1 88 ? -0.969 5.031 4.376 1.00 94.31 88 THR A CA 1
ATOM 684 C C . THR A 1 88 ? -2.096 4.206 4.994 1.00 94.31 88 THR A C 1
ATOM 686 O O . THR A 1 88 ? -3.250 4.333 4.589 1.00 94.31 88 THR A O 1
ATOM 689 N N . LEU A 1 89 ? -1.775 3.354 5.970 1.00 93.31 89 LEU A N 1
ATOM 690 C CA . LEU A 1 89 ? -2.755 2.574 6.729 1.00 93.31 89 LEU A CA 1
ATOM 691 C C . LEU A 1 89 ? -2.924 3.176 8.129 1.00 93.31 89 LEU A C 1
ATOM 693 O O . LEU A 1 89 ? -1.938 3.313 8.851 1.00 93.31 89 LEU A O 1
ATOM 697 N N . SER A 1 90 ? -4.159 3.470 8.532 1.00 91.88 90 SER A N 1
ATOM 698 C CA . SER A 1 90 ? -4.502 3.950 9.877 1.00 91.88 90 SER A CA 1
ATOM 699 C C . SER A 1 90 ? -5.442 2.967 10.562 1.00 91.88 90 SER A C 1
ATOM 701 O O . SER A 1 90 ? -6.491 2.635 10.016 1.00 91.88 90 SER A O 1
ATOM 703 N N . LEU A 1 91 ? -5.094 2.521 11.767 1.00 90.81 91 LEU A N 1
ATOM 704 C CA . LEU A 1 91 ? -5.951 1.665 12.586 1.00 90.81 91 LEU A CA 1
ATOM 705 C C . LEU A 1 91 ? -6.793 2.522 13.535 1.00 90.81 91 LEU A C 1
ATOM 707 O O . LEU A 1 91 ? -6.252 3.348 14.267 1.00 90.81 91 LEU A O 1
ATOM 711 N N . ILE A 1 92 ? -8.106 2.311 13.540 1.00 89.62 92 ILE A N 1
ATOM 712 C CA . ILE A 1 92 ? -9.050 2.986 14.431 1.00 89.62 92 ILE A CA 1
ATOM 713 C C . ILE A 1 92 ? -9.723 1.937 15.302 1.00 89.62 92 ILE A C 1
ATOM 715 O O . ILE A 1 92 ? -10.320 0.991 14.790 1.00 89.62 92 ILE A O 1
ATOM 719 N N . ASN A 1 93 ? -9.650 2.139 16.614 1.00 86.31 93 ASN A N 1
ATOM 720 C CA . ASN A 1 93 ? -10.328 1.313 17.600 1.00 86.31 93 ASN A CA 1
ATOM 721 C C . ASN A 1 93 ? -11.552 2.078 18.126 1.00 86.31 93 ASN A C 1
ATOM 723 O O . ASN A 1 93 ? -11.385 3.155 18.700 1.00 86.31 93 ASN A O 1
ATOM 727 N N . LEU A 1 94 ? -12.769 1.582 17.884 1.00 74.88 94 LEU A N 1
ATOM 728 C CA . LEU A 1 94 ? -14.006 2.317 18.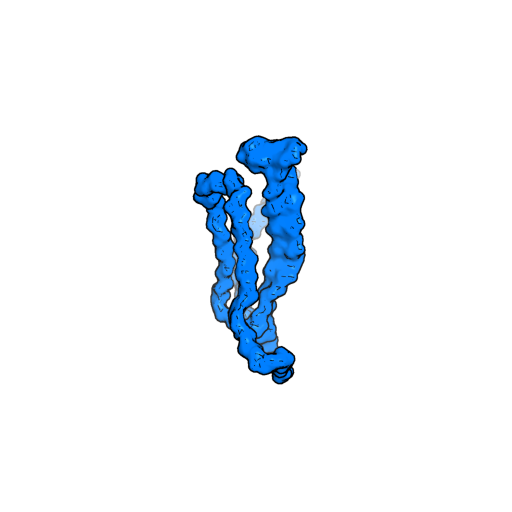192 1.00 74.88 94 LEU A CA 1
ATOM 729 C C . LEU A 1 94 ? -14.488 2.092 19.644 1.00 74.88 94 LEU A C 1
ATOM 731 O O . LEU A 1 94 ? -15.107 2.988 20.219 1.00 74.88 94 LEU A O 1
ATOM 735 N N . ASP A 1 95 ? -14.108 0.978 20.278 1.00 69.69 95 ASP A N 1
ATOM 736 C CA . ASP A 1 95 ? -14.474 0.629 21.663 1.00 69.69 95 ASP A CA 1
ATOM 737 C C . ASP A 1 95 ? -13.685 1.388 22.771 1.00 69.69 95 ASP A C 1
ATOM 739 O O . ASP A 1 95 ? -13.965 1.224 23.960 1.00 69.69 95 ASP A O 1
ATOM 743 N N . ALA A 1 96 ? -12.720 2.257 22.433 1.00 59.09 96 ALA A N 1
ATOM 744 C CA . ALA A 1 96 ? -11.795 2.885 23.400 1.00 59.09 96 ALA A CA 1
ATOM 745 C C . ALA A 1 96 ? -12.378 4.045 24.245 1.00 59.09 96 ALA A C 1
ATOM 747 O O . ALA A 1 96 ? -11.654 4.695 24.995 1.00 59.09 96 ALA A O 1
ATOM 748 N N . ASN A 1 97 ? -13.683 4.313 24.177 1.00 57.00 97 ASN A N 1
ATOM 749 C CA . ASN A 1 97 ? -14.310 5.432 24.896 1.00 57.00 97 ASN A CA 1
ATOM 750 C C . ASN A 1 97 ? -14.763 5.114 26.337 1.00 57.00 97 ASN A C 1
ATOM 752 O O . ASN A 1 97 ? -15.609 5.836 26.862 1.00 57.00 97 ASN A O 1
ATOM 756 N N . ASN A 1 98 ? -14.261 4.064 27.004 1.00 56.84 98 ASN A N 1
ATOM 757 C CA . ASN A 1 98 ? -14.741 3.753 28.364 1.00 56.84 98 ASN A CA 1
ATOM 758 C C . ASN A 1 98 ? -13.750 3.221 29.412 1.00 56.84 98 ASN A C 1
ATOM 760 O O . ASN A 1 98 ? -14.215 2.835 30.486 1.00 56.84 98 ASN A O 1
ATOM 764 N N . SER A 1 99 ? -12.426 3.216 29.214 1.00 55.03 99 SER A N 1
ATOM 765 C CA . SER A 1 99 ? -11.556 2.745 30.310 1.00 55.03 99 SER A CA 1
ATOM 766 C C . SER A 1 99 ? -10.078 3.139 30.256 1.00 55.03 99 SER A C 1
ATOM 768 O O . SER A 1 99 ? -9.249 2.260 30.429 1.00 55.03 99 SER A O 1
ATOM 770 N N . ASP A 1 100 ? -9.734 4.422 30.111 1.00 54.94 100 ASP A N 1
ATOM 771 C CA . ASP A 1 100 ? -8.365 4.897 30.418 1.00 54.94 100 ASP A CA 1
ATOM 772 C C . ASP A 1 100 ? -8.351 6.204 31.235 1.00 54.94 100 ASP A C 1
ATOM 774 O O . ASP A 1 100 ? -7.435 7.015 31.162 1.00 54.94 100 ASP A O 1
ATOM 778 N N . GLU A 1 101 ? -9.345 6.391 32.107 1.00 55.16 101 GLU A N 1
ATOM 779 C CA . GLU A 1 101 ? -9.189 7.259 33.279 1.00 55.16 101 GLU A CA 1
ATOM 780 C C . GLU A 1 101 ? -8.777 6.405 34.480 1.00 55.16 101 GLU A C 1
ATOM 782 O O . GLU A 1 101 ? -9.619 6.052 35.308 1.00 55.16 101 GLU A O 1
ATOM 787 N N . LYS A 1 102 ? -7.502 5.996 34.528 1.00 51.69 102 LYS A N 1
ATOM 788 C CA . LYS A 1 102 ? -6.734 5.653 35.746 1.00 51.69 102 LYS A CA 1
ATOM 789 C C . LYS A 1 102 ? -5.370 5.081 35.365 1.00 51.69 102 LYS A C 1
ATOM 791 O O . LYS A 1 102 ? -5.234 3.883 35.139 1.00 51.69 102 LYS A O 1
ATOM 796 N N . ASN A 1 103 ? -4.360 5.940 35.359 1.00 45.00 103 ASN A N 1
ATOM 797 C CA . ASN A 1 103 ? -3.223 5.910 36.287 1.00 45.00 103 ASN A CA 1
ATOM 798 C C . ASN A 1 103 ? -2.178 6.892 35.746 1.00 45.00 103 ASN A C 1
ATOM 800 O O . ASN A 1 103 ? -1.315 6.537 34.949 1.00 45.00 103 ASN A O 1
ATOM 804 N N . GLU A 1 104 ? -2.265 8.141 36.201 1.00 53.00 104 GLU A N 1
ATOM 805 C CA . GLU A 1 104 ? -1.085 8.990 36.294 1.00 53.00 104 GLU A CA 1
ATOM 806 C C . GLU A 1 104 ? -0.107 8.285 37.246 1.00 53.00 104 GLU A C 1
ATOM 808 O O . GLU A 1 104 ? -0.329 8.236 38.453 1.00 53.00 104 GLU A O 1
ATOM 813 N N . SER A 1 105 ? 0.949 7.678 36.714 1.00 51.38 105 SER A N 1
ATOM 814 C CA . SER A 1 105 ? 2.172 7.481 37.485 1.00 51.38 105 SER A CA 1
ATOM 815 C C . SER A 1 105 ? 3.172 8.499 36.969 1.00 51.38 105 SER A C 1
ATOM 817 O O . SER A 1 105 ? 3.716 8.336 35.875 1.00 51.38 105 SER A O 1
ATOM 819 N N . GLU A 1 106 ? 3.343 9.571 37.738 1.00 52.00 106 GLU A N 1
ATOM 820 C CA . GLU A 1 106 ? 4.418 10.546 37.587 1.00 52.00 106 GLU A CA 1
ATOM 821 C C . GLU A 1 106 ? 5.738 9.795 37.376 1.00 52.00 106 GLU A C 1
ATOM 823 O O . GLU A 1 106 ? 6.196 9.035 38.229 1.00 52.00 106 GLU A O 1
ATOM 828 N N . ILE A 1 107 ? 6.322 9.955 36.192 1.00 55.03 107 ILE A N 1
ATOM 829 C CA . ILE A 1 107 ? 7.647 9.428 35.889 1.00 55.03 107 ILE A CA 1
ATOM 830 C C . ILE A 1 107 ? 8.619 10.392 36.567 1.00 55.03 107 ILE A C 1
ATOM 832 O O . ILE A 1 107 ? 8.984 11.421 35.998 1.00 55.03 107 ILE A O 1
ATOM 836 N N . GLU A 1 108 ? 8.982 10.102 37.814 1.00 57.91 108 GLU A N 1
ATOM 837 C CA . GLU A 1 108 ? 10.041 10.818 38.521 1.00 57.91 108 GLU A CA 1
ATOM 838 C C . GLU A 1 108 ? 11.353 10.556 37.762 1.00 57.91 108 GLU A C 1
ATOM 840 O O . GLU A 1 108 ? 11.883 9.444 37.750 1.00 57.91 108 GLU A O 1
ATOM 845 N N . SER A 1 109 ? 11.813 11.555 37.005 1.00 53.06 109 SER A N 1
ATOM 846 C CA . SER A 1 109 ? 13.010 11.450 36.170 1.00 53.06 109 SER A CA 1
ATOM 847 C C . SER A 1 109 ? 14.253 11.448 37.070 1.00 53.06 109 SER A C 1
ATOM 849 O O . SER A 1 109 ? 14.528 12.469 37.701 1.00 53.06 109 SER A O 1
ATOM 851 N N . PRO A 1 110 ? 15.047 10.361 37.126 1.00 61.97 110 PRO A N 1
ATOM 852 C CA . PRO A 1 110 ? 16.177 10.234 38.052 1.00 61.97 110 PRO A CA 1
ATOM 853 C C . PRO A 1 110 ? 17.413 11.063 37.643 1.00 61.97 110 PRO A C 1
ATOM 855 O O . PRO A 1 110 ? 18.515 10.774 38.092 1.00 61.97 110 PRO A O 1
ATOM 858 N N . LEU A 1 111 ? 17.263 12.053 36.754 1.00 59.00 111 LEU A N 1
ATOM 859 C CA . LEU A 1 111 ? 18.373 12.796 36.140 1.00 59.00 111 LEU A CA 1
ATOM 860 C C . LEU A 1 111 ? 18.440 14.287 36.519 1.00 59.00 111 LEU A C 1
ATOM 862 O O . LEU A 1 111 ? 19.249 15.012 35.945 1.00 59.00 111 LEU A O 1
ATOM 866 N N . ALA A 1 112 ? 17.592 14.771 37.431 1.00 59.88 112 ALA A N 1
ATOM 867 C CA . ALA A 1 112 ? 17.484 16.208 37.709 1.00 59.88 112 ALA A CA 1
ATOM 868 C C . ALA A 1 112 ? 18.536 16.778 38.688 1.00 59.88 112 ALA A C 1
ATOM 870 O O . ALA A 1 112 ? 18.631 18.000 38.786 1.00 59.88 112 ALA A O 1
ATOM 871 N N . ASP A 1 113 ? 19.340 15.946 39.362 1.00 61.38 113 ASP A N 1
ATOM 872 C CA . ASP A 1 113 ? 20.141 16.400 40.516 1.00 61.38 113 ASP A CA 1
ATOM 873 C C . ASP A 1 113 ? 21.642 16.654 40.248 1.00 61.38 113 ASP A C 1
ATOM 875 O O . ASP A 1 113 ? 22.306 17.241 41.099 1.00 61.38 113 ASP A O 1
ATOM 879 N N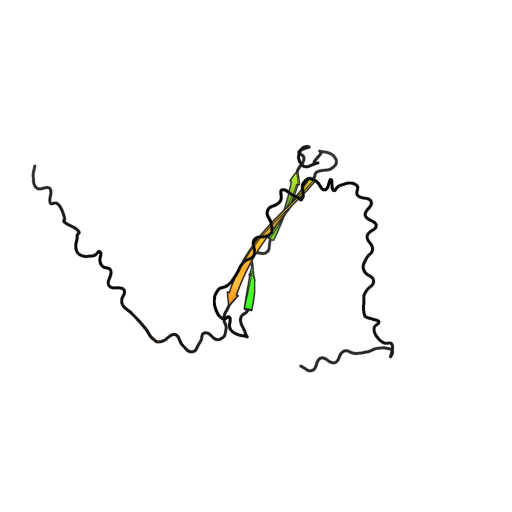 . ASP A 1 114 ? 22.181 16.334 39.063 1.00 63.03 114 ASP A N 1
ATOM 880 C CA . ASP A 1 114 ? 23.644 16.327 38.834 1.00 63.03 114 ASP A CA 1
ATOM 881 C C . ASP A 1 114 ? 24.146 17.356 37.794 1.00 63.03 114 ASP A C 1
ATOM 883 O O . ASP A 1 114 ? 25.076 17.093 37.028 1.00 63.03 114 ASP A O 1
ATOM 887 N N . ILE A 1 115 ? 23.556 18.554 37.737 1.00 65.06 115 ILE A N 1
ATOM 888 C CA . ILE A 1 115 ? 24.129 19.680 36.970 1.00 65.06 115 ILE A CA 1
ATOM 889 C C . ILE A 1 115 ? 24.951 20.588 37.891 1.00 65.06 115 ILE A C 1
ATOM 891 O O . ILE A 1 115 ? 24.473 21.604 38.395 1.00 65.06 115 ILE A O 1
ATOM 895 N N . GLU A 1 116 ? 26.222 20.233 38.089 1.00 66.69 116 GLU A N 1
ATOM 896 C CA . GLU A 1 116 ? 27.220 21.136 38.668 1.00 66.69 116 GLU A CA 1
ATOM 897 C C . GLU A 1 116 ? 27.515 22.274 37.675 1.00 66.69 116 GLU A C 1
ATOM 899 O O . GLU A 1 116 ? 28.186 22.097 36.657 1.00 66.69 116 GLU A O 1
ATOM 904 N N . ILE A 1 117 ? 26.997 23.471 37.963 1.00 68.75 117 ILE A N 1
ATOM 905 C CA . ILE A 1 117 ? 27.391 24.700 37.267 1.00 68.75 117 ILE A CA 1
ATOM 906 C C . ILE A 1 117 ? 28.813 25.041 37.723 1.00 68.75 117 ILE A C 1
ATOM 908 O O . ILE A 1 117 ? 29.014 25.598 38.802 1.00 68.75 117 ILE A O 1
ATOM 912 N N . ILE A 1 118 ? 29.807 24.702 36.901 1.00 68.31 118 ILE A N 1
ATOM 913 C CA . ILE A 1 118 ? 31.177 25.196 37.066 1.00 68.31 118 ILE A CA 1
ATOM 914 C C . ILE A 1 118 ? 31.144 26.703 36.796 1.00 68.31 118 ILE A C 1
ATOM 916 O O . ILE A 1 118 ? 30.967 27.147 35.662 1.00 68.31 118 ILE A O 1
ATOM 920 N N . GLY A 1 119 ? 31.248 27.488 37.867 1.00 53.88 119 GLY A N 1
ATOM 921 C CA . GLY A 1 119 ? 31.476 28.922 37.790 1.00 53.88 119 GLY A CA 1
ATOM 922 C C . GLY A 1 119 ? 32.920 29.184 37.385 1.00 53.88 119 GLY A C 1
ATOM 923 O O . GLY A 1 119 ? 33.827 28.965 38.183 1.00 53.88 119 GLY A O 1
ATOM 924 N N . ASP A 1 120 ? 33.125 29.660 36.160 1.00 59.09 120 ASP A N 1
ATOM 925 C CA . ASP A 1 120 ? 34.373 30.320 35.788 1.00 59.09 120 ASP A CA 1
ATOM 926 C C . ASP A 1 120 ? 34.316 31.763 36.298 1.00 59.09 120 ASP A C 1
ATOM 928 O O . ASP A 1 120 ? 33.687 32.641 35.701 1.00 59.09 120 ASP A O 1
ATOM 932 N N . ASP A 1 121 ? 34.948 31.970 37.451 1.00 65.38 121 ASP A N 1
ATOM 933 C CA . ASP A 1 121 ? 35.254 33.283 38.001 1.00 65.38 121 ASP A CA 1
ATOM 934 C C . ASP A 1 121 ? 36.601 33.782 37.438 1.00 65.38 121 ASP A C 1
ATOM 936 O O . ASP A 1 121 ? 37.576 33.036 37.346 1.00 65.38 121 ASP A O 1
ATOM 940 N N . GLU A 1 122 ? 36.619 35.074 37.110 1.00 59.84 122 GLU A N 1
ATOM 941 C CA . GLU A 1 122 ? 37.771 35.967 36.899 1.00 59.84 122 GLU A CA 1
ATOM 942 C C . GLU A 1 122 ? 38.741 35.753 35.708 1.00 59.84 122 GLU A C 1
ATOM 944 O O . GLU A 1 122 ? 39.666 34.938 35.744 1.00 59.84 122 GLU A O 1
ATOM 949 N N . LYS A 1 123 ? 38.705 36.701 34.750 1.00 46.62 123 LYS A N 1
ATOM 950 C CA . LYS A 1 123 ? 39.720 37.779 34.691 1.00 46.62 123 LYS A CA 1
ATOM 951 C C . LYS A 1 123 ? 39.344 38.969 33.809 1.00 46.62 123 LYS A C 1
ATOM 953 O O . LYS A 1 123 ? 38.852 38.747 32.683 1.00 46.62 123 LYS A O 1
#

Secondary structure (DSSP, 8-state):
-------SSS----S-PPP-----------TTSSTTSPPPPPP---SPPPTT-EEEEEEEEEEEEEE--GGGT--SSS-EEEEEEEEEEEEE-SS-SSS----------TTSS----------

Foldseek 3Di:
DDDDDDDPPPDPPPDDDPDPDPPDPDPPCPVPVVVPDDDDDDDDDDDDADPPKDKDKPPWDKDKDWAQDVVQVHNPVRTDIDIDIDIDIDIDRPPPPPDDPDDPDPPPPPPPPPDDPPDPDDD

Organism: Ceratitis capitata (NCBI:txid7213)